Protein AF-A0A969T4H7-F1 (afdb_monomer_lite)

Radius of gyration: 12.37 Å; chains: 1; bounding box: 24×25×39 Å

pLDDT: mean 96.92, std 2.27, range [84.56, 98.69]

Sequence (71 aa):
MYFISDMPGGVGGTDLYVSNYENGTWVKPENLRSLNSEGNEMFPFVAADNRLYFASDGLPGLGGLDVFETE

Structure (mmCIF, N/CA/C/O backbone):
data_AF-A0A969T4H7-F1
#
_entry.id   AF-A0A969T4H7-F1
#
loop_
_atom_site.group_PDB
_atom_site.id
_atom_site.type_symbol
_atom_site.label_atom_id
_atom_site.label_alt_id
_atom_site.label_comp_id
_atom_site.label_asym_id
_atom_site.label_entity_id
_atom_site.label_seq_id
_atom_site.pdbx_PDB_ins_code
_atom_site.Cartn_x
_atom_site.Cartn_y
_atom_site.Cartn_z
_atom_site.occupancy
_atom_site.B_iso_or_equiv
_atom_site.auth_seq_id
_atom_site.auth_comp_id
_atom_site.auth_asym_id
_atom_site.auth_atom_id
_atom_site.pdbx_PDB_model_num
ATOM 1 N N . MET A 1 1 ? -8.102 -1.356 8.041 1.00 95.25 1 MET A N 1
ATOM 2 C CA . MET A 1 1 ? -8.242 -0.446 6.889 1.00 95.25 1 MET A CA 1
ATOM 3 C C . MET A 1 1 ? -6.914 -0.395 6.177 1.00 95.25 1 MET A C 1
ATOM 5 O O . MET A 1 1 ? -5.914 -0.128 6.832 1.00 95.25 1 MET A O 1
ATOM 9 N N . TYR A 1 2 ? -6.931 -0.659 4.876 1.00 97.38 2 TYR A N 1
ATOM 10 C CA . TYR A 1 2 ? -5.792 -0.455 3.988 1.00 97.38 2 TYR A CA 1
ATOM 11 C C . TYR A 1 2 ? -5.977 0.882 3.283 1.00 97.38 2 TYR A C 1
ATOM 13 O O . TYR A 1 2 ? -7.094 1.215 2.884 1.00 97.38 2 TYR A O 1
ATOM 21 N N . PHE A 1 3 ? -4.915 1.667 3.195 1.00 98.19 3 PHE A N 1
ATOM 22 C CA . PHE A 1 3 ? -4.938 2.994 2.589 1.00 98.19 3 PHE A CA 1
ATOM 23 C C . PHE A 1 3 ? -3.531 3.379 2.131 1.00 98.19 3 PHE A C 1
ATOM 25 O O . PHE A 1 3 ? -2.568 2.688 2.456 1.00 98.19 3 PHE A O 1
ATOM 32 N N . ILE A 1 4 ? -3.428 4.478 1.385 1.00 98.56 4 ILE A N 1
ATOM 33 C CA . ILE A 1 4 ? -2.145 5.042 0.957 1.00 98.56 4 ILE A CA 1
ATOM 34 C C . ILE A 1 4 ? -1.868 6.372 1.646 1.00 98.56 4 ILE A C 1
ATOM 36 O O . ILE A 1 4 ? -2.805 7.090 2.009 1.00 98.56 4 ILE A O 1
ATOM 40 N N . SER A 1 5 ? -0.595 6.713 1.819 1.00 98.25 5 SER A N 1
ATOM 41 C CA . SER A 1 5 ? -0.190 8.016 2.345 1.00 98.25 5 SER A CA 1
ATOM 42 C C . SER A 1 5 ? 1.249 8.363 1.967 1.00 98.25 5 SER A C 1
ATOM 44 O O . SER A 1 5 ? 2.085 7.481 1.814 1.00 98.25 5 SER A O 1
ATOM 46 N N . ASP A 1 6 ? 1.534 9.658 1.889 1.00 98.06 6 ASP A N 1
ATOM 47 C CA . ASP A 1 6 ? 2.851 10.290 1.751 1.00 98.06 6 ASP A CA 1
ATOM 48 C C . ASP A 1 6 ? 3.449 10.706 3.117 1.00 98.06 6 ASP A C 1
ATOM 50 O O . ASP A 1 6 ? 4.212 11.670 3.227 1.00 98.06 6 ASP A O 1
ATOM 54 N N . MET A 1 7 ? 3.073 10.014 4.202 1.00 96.50 7 MET A N 1
ATOM 55 C CA . MET A 1 7 ? 3.568 10.305 5.553 1.00 96.50 7 MET A CA 1
ATOM 56 C C . MET A 1 7 ? 5.111 10.303 5.609 1.00 96.50 7 MET A C 1
ATOM 58 O O . MET A 1 7 ? 5.750 9.421 5.030 1.00 96.50 7 MET A O 1
ATOM 62 N N . PRO A 1 8 ? 5.742 11.220 6.375 1.00 96.62 8 PRO A N 1
ATOM 63 C CA . PRO A 1 8 ? 7.196 11.277 6.483 1.00 96.62 8 PRO A CA 1
ATOM 64 C C . PRO A 1 8 ? 7.827 9.942 6.896 1.00 96.62 8 PRO A C 1
ATOM 66 O O . PRO A 1 8 ? 7.385 9.296 7.849 1.00 96.62 8 PRO A O 1
ATOM 69 N N . GLY A 1 9 ? 8.917 9.572 6.219 1.00 94.50 9 GLY A N 1
ATOM 70 C CA . GLY A 1 9 ? 9.653 8.334 6.482 1.00 94.50 9 GLY A CA 1
ATOM 71 C C . GLY A 1 9 ? 9.120 7.105 5.742 1.00 94.50 9 GLY A C 1
ATOM 72 O O . GLY A 1 9 ? 9.488 5.992 6.126 1.00 94.50 9 GLY A O 1
ATOM 73 N N . GLY A 1 10 ? 8.277 7.294 4.724 1.00 96.25 10 GLY A N 1
ATOM 74 C CA . GLY A 1 10 ? 7.883 6.259 3.769 1.00 96.25 10 GLY A CA 1
ATOM 75 C C . GLY A 1 10 ? 9.033 5.691 2.921 1.00 96.25 10 GLY A C 1
ATOM 76 O O . GLY A 1 10 ? 10.203 6.014 3.145 1.00 96.25 10 GLY A O 1
ATOM 77 N N . VAL A 1 11 ? 8.705 4.786 2.002 1.00 97.69 11 VAL A N 1
ATOM 78 C CA . VAL A 1 11 ? 9.614 4.131 1.056 1.00 97.69 11 VAL A CA 1
ATOM 79 C C . VAL A 1 11 ? 9.686 4.934 -0.241 1.00 97.69 11 VAL A C 1
ATOM 81 O O . VAL A 1 11 ? 10.792 5.277 -0.659 1.00 97.69 11 VAL A O 1
ATOM 84 N N . GLY A 1 12 ? 8.534 5.267 -0.825 1.00 96.31 12 GLY A N 1
ATOM 85 C CA . GLY A 1 12 ? 8.425 5.995 -2.087 1.00 96.31 12 GLY A CA 1
ATOM 86 C C . GLY A 1 12 ? 7.680 7.325 -1.963 1.00 96.31 12 GLY A C 1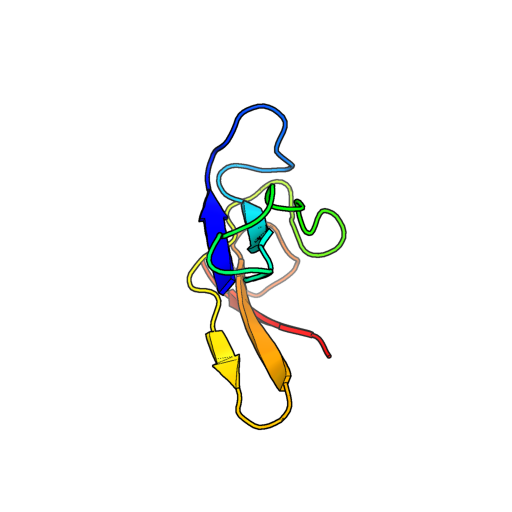
ATOM 87 O O . GLY A 1 12 ? 7.809 8.048 -0.970 1.00 96.31 12 GLY A O 1
ATOM 88 N N . GLY A 1 13 ? 6.916 7.670 -3.002 1.00 97.69 13 GLY A N 1
ATOM 89 C CA . GLY A 1 13 ? 6.058 8.856 -3.045 1.00 97.69 13 GLY A CA 1
ATOM 90 C C . GLY A 1 13 ? 4.786 8.685 -2.212 1.00 97.69 13 GLY A C 1
ATOM 91 O O . GLY A 1 13 ? 4.528 9.473 -1.302 1.00 97.69 13 GLY A O 1
ATOM 92 N N . THR A 1 14 ? 4.020 7.628 -2.484 1.00 98.44 14 THR A N 1
ATOM 93 C CA . THR A 1 14 ? 2.915 7.169 -1.633 1.00 98.44 14 THR A CA 1
ATOM 94 C C . THR A 1 14 ? 3.087 5.699 -1.320 1.00 98.44 14 THR A C 1
ATOM 96 O O . THR A 1 14 ? 3.348 4.900 -2.210 1.00 98.44 14 THR A O 1
ATOM 99 N N . ASP A 1 15 ? 2.863 5.343 -0.064 1.00 98.69 15 ASP A N 1
ATOM 100 C CA . ASP A 1 15 ? 3.051 3.987 0.435 1.00 98.69 15 ASP A CA 1
ATOM 101 C C . ASP A 1 15 ? 1.726 3.379 0.887 1.00 98.69 15 ASP A C 1
ATOM 103 O O . ASP A 1 15 ? 0.848 4.083 1.390 1.00 98.69 15 ASP A O 1
ATOM 107 N N . LEU A 1 16 ? 1.623 2.054 0.827 1.00 98.62 16 LEU A N 1
ATOM 108 C CA . LEU A 1 16 ? 0.581 1.270 1.477 1.00 98.62 16 LEU A CA 1
ATOM 109 C C . LEU A 1 16 ? 0.780 1.231 2.994 1.00 98.62 16 LEU A C 1
ATOM 111 O O . LEU A 1 16 ? 1.853 0.900 3.513 1.00 98.62 16 LEU A O 1
ATOM 115 N N . TYR A 1 17 ? -0.312 1.484 3.706 1.00 98.31 17 TYR A N 1
ATOM 116 C CA . TYR A 1 17 ? -0.423 1.355 5.150 1.00 98.31 17 TYR A CA 1
ATOM 117 C C . TYR A 1 17 ? -1.624 0.496 5.532 1.00 98.31 17 TYR A C 1
ATOM 119 O O . TYR A 1 17 ? -2.645 0.463 4.838 1.00 98.31 17 TYR A O 1
ATOM 127 N N . VAL A 1 18 ? -1.532 -0.130 6.704 1.00 97.62 18 VAL A N 1
ATOM 128 C CA . VAL A 1 18 ? -2.653 -0.807 7.356 1.00 97.62 18 VAL A CA 1
ATOM 129 C C . VAL A 1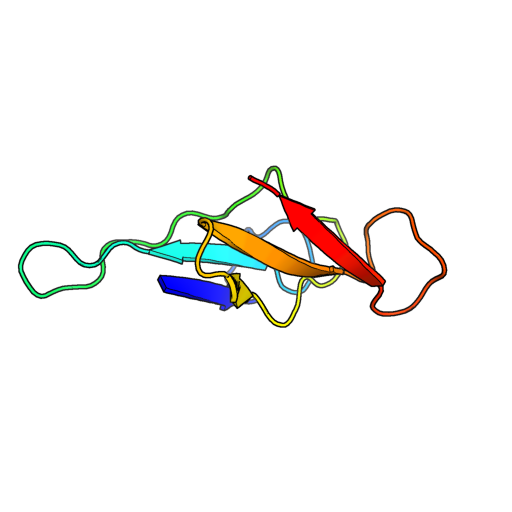 18 ? -2.855 -0.263 8.766 1.00 97.62 18 VAL A C 1
ATOM 131 O O . VAL A 1 18 ? -1.906 -0.004 9.496 1.00 97.62 18 VAL A O 1
ATOM 134 N N . SER A 1 19 ? -4.108 -0.075 9.167 1.00 97.88 19 SER A N 1
ATOM 135 C CA . SER A 1 19 ? -4.481 0.194 10.560 1.00 97.88 19 SER A CA 1
ATOM 136 C C . SER A 1 19 ? -5.623 -0.723 10.973 1.00 97.88 19 SER A C 1
ATOM 138 O O . SER A 1 19 ? -6.583 -0.897 10.217 1.00 97.88 19 SER A O 1
ATOM 140 N N . ASN A 1 20 ? -5.535 -1.301 12.169 1.00 97.50 20 ASN A N 1
ATOM 141 C CA . ASN A 1 20 ? -6.597 -2.117 12.748 1.00 97.50 20 ASN A CA 1
ATOM 142 C C . ASN A 1 20 ? -7.582 -1.258 13.542 1.00 97.50 20 ASN A C 1
ATOM 144 O O . ASN A 1 20 ? -7.217 -0.238 14.128 1.00 97.50 20 ASN A O 1
ATOM 148 N N . TYR A 1 21 ? -8.847 -1.677 13.544 1.00 97.50 21 TYR A N 1
ATOM 149 C CA . TYR A 1 21 ? -9.869 -1.066 14.382 1.00 97.50 21 TYR A CA 1
ATOM 150 C C . TYR A 1 21 ? -10.021 -1.898 15.649 1.00 97.50 21 TYR A C 1
ATOM 152 O O . TYR A 1 21 ? -10.533 -3.015 15.612 1.00 97.50 21 TYR A O 1
ATOM 160 N N . GLU A 1 22 ? -9.558 -1.354 16.766 1.00 97.75 22 GLU A N 1
ATOM 161 C CA . GLU A 1 22 ? -9.497 -2.041 18.049 1.00 97.75 22 GLU A CA 1
ATOM 162 C C . GLU A 1 22 ? -10.154 -1.164 19.111 1.00 97.75 22 GLU A C 1
ATOM 164 O O . GLU A 1 22 ? -9.900 0.037 19.192 1.00 97.75 22 GLU A O 1
ATOM 169 N N . ASN A 1 23 ? -11.021 -1.750 19.941 1.00 96.94 23 ASN A N 1
ATOM 170 C CA . ASN A 1 23 ? -11.655 -1.059 21.072 1.00 96.94 23 ASN A CA 1
ATOM 171 C C . ASN A 1 23 ? -12.329 0.282 20.709 1.00 96.94 23 ASN A C 1
ATOM 173 O O . ASN A 1 23 ? -12.312 1.228 21.493 1.00 96.94 23 ASN A O 1
ATOM 177 N N . GLY A 1 24 ? -12.922 0.378 19.515 1.00 97.56 24 GLY A N 1
ATOM 178 C CA . GLY A 1 24 ? -13.621 1.584 19.067 1.00 97.56 24 GLY A CA 1
ATOM 179 C C . GLY A 1 24 ? -12.725 2.671 18.456 1.00 97.56 24 GLY A C 1
ATOM 180 O O . GLY A 1 24 ? -13.231 3.743 18.123 1.00 97.56 24 GLY A O 1
ATOM 181 N N . THR A 1 25 ? -11.427 2.418 18.263 1.00 97.94 25 THR A N 1
ATOM 182 C CA . THR A 1 25 ? -10.501 3.355 17.609 1.00 97.94 25 THR A CA 1
ATOM 183 C C . THR A 1 25 ? -9.635 2.674 16.555 1.00 97.94 25 THR A C 1
ATOM 185 O O . THR A 1 25 ? -9.313 1.493 16.651 1.00 97.94 25 THR A O 1
ATOM 188 N N . TRP A 1 26 ? -9.211 3.441 15.551 1.00 97.88 26 TRP A N 1
ATOM 189 C CA . TRP A 1 26 ? -8.101 3.040 14.691 1.00 97.88 26 TRP A CA 1
ATOM 190 C C . TRP A 1 26 ? -6.795 3.148 15.474 1.00 97.88 26 TRP A C 1
ATOM 192 O O . TRP A 1 26 ? -6.556 4.156 16.148 1.00 97.88 26 TRP A O 1
ATOM 202 N N . VAL A 1 27 ? -5.965 2.112 15.407 1.00 98.06 27 VAL A N 1
ATOM 203 C CA . VAL A 1 27 ? -4.631 2.121 16.018 1.00 98.06 27 VAL A CA 1
ATOM 204 C C . VAL A 1 27 ? -3.611 2.772 15.086 1.00 98.06 27 VAL A C 1
ATOM 206 O O . VAL A 1 27 ? -3.897 3.055 13.918 1.00 98.06 27 VAL A O 1
ATOM 209 N N . LYS A 1 28 ? -2.402 3.030 15.598 1.00 97.31 28 LYS A N 1
ATOM 210 C CA . LYS A 1 28 ? -1.309 3.593 14.798 1.00 97.31 28 LYS A CA 1
ATOM 211 C C . LYS A 1 28 ? -1.100 2.744 13.531 1.00 97.31 28 LYS A C 1
ATOM 213 O O . LYS A 1 28 ? -0.935 1.534 13.668 1.00 97.31 28 LYS A O 1
ATOM 218 N N . PRO A 1 29 ? -1.093 3.349 12.330 1.00 97.75 29 PRO A N 1
ATOM 219 C CA . PRO A 1 29 ? -0.903 2.597 11.103 1.00 97.75 29 PRO A CA 1
ATOM 220 C C . PRO A 1 29 ? 0.521 2.050 10.992 1.00 97.75 29 PRO A C 1
ATOM 222 O O . PRO A 1 29 ? 1.493 2.700 11.390 1.00 97.75 29 PRO A O 1
ATOM 225 N N . GLU A 1 30 ? 0.624 0.867 10.408 1.00 97.75 30 GLU A N 1
ATOM 226 C CA . GLU A 1 30 ? 1.869 0.219 10.027 1.00 97.75 30 GLU A CA 1
ATOM 227 C C . GLU A 1 30 ? 2.116 0.433 8.531 1.00 97.75 30 GLU A C 1
ATOM 229 O O . GLU A 1 30 ? 1.205 0.276 7.719 1.00 97.75 30 GLU A O 1
ATOM 234 N N . ASN A 1 31 ? 3.341 0.826 8.174 1.00 97.94 31 ASN A N 1
ATOM 235 C CA . ASN A 1 31 ? 3.774 0.929 6.781 1.00 97.94 31 ASN A CA 1
ATOM 236 C C . ASN A 1 31 ? 4.102 -0.475 6.263 1.00 97.94 31 ASN A C 1
ATOM 238 O O . ASN A 1 31 ? 4.962 -1.147 6.838 1.00 97.94 31 ASN A O 1
ATOM 242 N N . LEU A 1 32 ? 3.464 -0.895 5.172 1.00 97.56 32 LEU A N 1
ATOM 243 C CA . LEU A 1 32 ? 3.678 -2.201 4.547 1.00 97.56 32 LEU A CA 1
ATOM 244 C C . LEU A 1 32 ? 4.946 -2.194 3.680 1.00 97.56 32 LEU A C 1
ATOM 246 O O . LEU A 1 32 ? 4.904 -2.473 2.486 1.00 97.56 32 LEU A O 1
ATOM 250 N N . ARG A 1 33 ? 6.092 -1.873 4.292 1.00 97.25 33 ARG A N 1
ATOM 251 C CA . ARG A 1 33 ? 7.374 -1.608 3.611 1.00 97.25 33 ARG A CA 1
ATOM 252 C C . ARG A 1 33 ? 7.794 -2.676 2.606 1.00 97.25 33 ARG A C 1
ATOM 254 O O . ARG A 1 33 ? 8.473 -2.349 1.647 1.00 97.25 33 ARG A O 1
ATOM 261 N N . SER A 1 34 ? 7.444 -3.938 2.8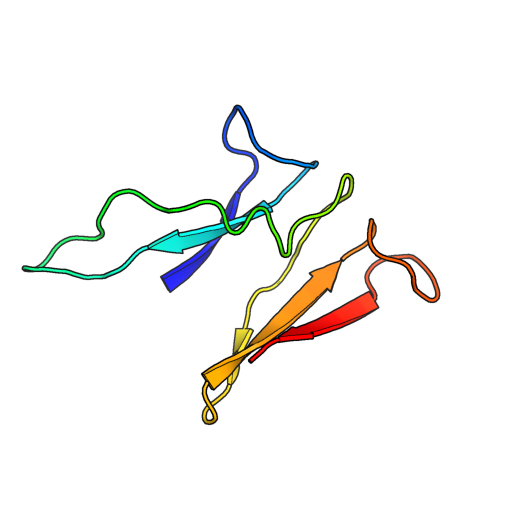45 1.00 97.00 34 SER A N 1
ATOM 262 C CA . SER A 1 34 ? 7.786 -5.057 1.961 1.00 97.00 34 SER A CA 1
ATOM 263 C C . SER A 1 34 ? 7.001 -5.078 0.648 1.00 97.00 34 SER A C 1
ATOM 265 O O . SER A 1 34 ? 7.404 -5.790 -0.265 1.00 97.00 34 SER A O 1
ATOM 267 N N . LEU A 1 35 ? 5.877 -4.361 0.575 1.00 97.31 35 LEU A N 1
ATOM 268 C CA . LEU A 1 35 ? 5.045 -4.223 -0.624 1.00 97.31 35 LEU A CA 1
ATOM 269 C C . LEU A 1 35 ? 5.311 -2.908 -1.366 1.00 97.31 35 LEU A C 1
ATOM 271 O O . LEU A 1 35 ? 5.039 -2.825 -2.559 1.00 97.31 35 LEU A O 1
ATOM 275 N N . ASN A 1 36 ? 5.819 -1.900 -0.653 1.00 98.12 36 ASN A N 1
ATOM 276 C CA . ASN A 1 36 ? 6.070 -0.574 -1.206 1.00 98.12 36 ASN A CA 1
ATOM 277 C C . ASN A 1 36 ? 7.352 -0.538 -2.041 1.00 98.12 36 ASN A C 1
ATOM 279 O O . ASN A 1 36 ? 8.297 -1.298 -1.804 1.00 98.12 36 ASN A O 1
ATOM 283 N N . SER A 1 37 ? 7.387 0.381 -2.998 1.00 97.88 37 SER A N 1
ATOM 284 C CA . SER A 1 37 ? 8.522 0.613 -3.888 1.00 97.88 37 SER A CA 1
ATOM 285 C C . SER A 1 37 ? 9.071 2.033 -3.722 1.00 97.88 37 SER A C 1
ATOM 287 O O . SER A 1 37 ? 8.595 2.809 -2.900 1.00 97.88 37 SER A O 1
ATOM 289 N N . GLU A 1 38 ? 10.097 2.397 -4.496 1.00 97.12 38 GLU A N 1
ATOM 290 C CA . GLU A 1 38 ? 10.558 3.795 -4.564 1.00 97.12 38 GLU A CA 1
ATOM 291 C C . GLU A 1 38 ? 9.572 4.706 -5.336 1.00 97.12 38 GLU A C 1
ATOM 293 O O . GLU A 1 38 ? 9.767 5.921 -5.379 1.00 97.12 38 GLU A O 1
ATOM 298 N N . GLY A 1 39 ? 8.531 4.129 -5.956 1.00 97.38 39 GLY A N 1
ATOM 299 C CA . GLY A 1 39 ? 7.485 4.826 -6.707 1.00 97.38 39 GLY A CA 1
ATOM 300 C C . GLY A 1 39 ? 6.249 5.172 -5.869 1.00 97.38 39 GLY A C 1
ATOM 301 O O . GLY A 1 39 ? 6.344 5.488 -4.686 1.00 97.38 39 GLY A O 1
ATOM 302 N N . ASN A 1 40 ? 5.081 5.167 -6.504 1.00 98.38 40 ASN A N 1
ATOM 303 C CA . ASN A 1 40 ? 3.779 5.431 -5.905 1.00 98.38 40 ASN A CA 1
ATOM 304 C C . ASN A 1 40 ? 2.937 4.157 -5.893 1.00 98.38 40 ASN A C 1
ATOM 306 O O . ASN A 1 40 ? 2.536 3.657 -6.948 1.00 98.38 40 ASN A O 1
ATOM 310 N N . GLU A 1 41 ? 2.574 3.691 -4.703 1.00 98.44 41 GLU A N 1
ATOM 311 C CA . GLU A 1 41 ? 1.518 2.705 -4.534 1.00 98.44 41 GLU A CA 1
ATOM 312 C C . GLU A 1 41 ? 0.155 3.391 -4.402 1.00 98.44 41 GLU A C 1
ATOM 314 O O . GLU A 1 41 ? -0.019 4.355 -3.649 1.00 98.44 41 GLU A O 1
ATOM 319 N N . MET A 1 42 ? -0.830 2.882 -5.144 1.00 98.19 42 MET A N 1
ATOM 320 C CA . MET A 1 42 ? -2.133 3.507 -5.345 1.00 98.19 42 MET A CA 1
ATOM 321 C C . MET A 1 42 ? -3.281 2.493 -5.256 1.00 98.19 42 MET A C 1
ATOM 323 O O . MET A 1 42 ? -3.131 1.312 -5.555 1.00 98.19 42 MET A O 1
ATOM 327 N N . PHE A 1 43 ? -4.468 2.986 -4.893 1.00 97.94 43 PHE A N 1
ATOM 328 C CA . PHE A 1 43 ? -5.749 2.263 -4.978 1.00 97.94 43 PHE A CA 1
ATOM 329 C C . PHE A 1 43 ? -5.797 0.877 -4.293 1.00 97.94 43 PHE A C 1
ATOM 331 O O . PHE A 1 43 ? -6.199 -0.097 -4.933 1.00 97.94 43 PHE A O 1
ATOM 338 N N . PRO A 1 44 ? -5.442 0.759 -2.997 1.00 98.12 44 PRO A N 1
ATOM 339 C CA . PRO A 1 44 ? -5.544 -0.511 -2.290 1.00 98.12 44 PRO A CA 1
ATOM 340 C C . PRO A 1 44 ? -6.993 -1.000 -2.230 1.00 98.12 44 PRO A C 1
ATOM 342 O O . PRO A 1 44 ? -7.901 -0.263 -1.837 1.00 98.12 44 PRO A O 1
ATOM 345 N N . PHE A 1 45 ? -7.194 -2.268 -2.565 1.00 98.00 45 PHE A N 1
ATOM 346 C CA . PHE A 1 45 ? -8.480 -2.944 -2.522 1.00 98.00 45 PHE A CA 1
ATOM 347 C C . PHE A 1 45 ? -8.312 -4.346 -1.939 1.00 98.00 45 PHE A C 1
ATOM 349 O O . PHE A 1 45 ? -7.534 -5.145 -2.446 1.00 98.00 45 PHE A O 1
ATOM 356 N N . VAL A 1 46 ? -9.063 -4.653 -0.883 1.00 97.06 46 VAL A N 1
ATOM 357 C CA . VAL A 1 46 ? -9.077 -5.994 -0.285 1.00 97.06 46 VAL A CA 1
ATOM 358 C C . VAL A 1 46 ? -10.268 -6.764 -0.836 1.00 97.06 46 VAL A C 1
ATOM 360 O O . VAL A 1 46 ? -11.416 -6.354 -0.647 1.00 97.06 46 VAL A O 1
ATOM 363 N N . ALA A 1 47 ? -9.993 -7.870 -1.518 1.00 96.50 47 ALA A N 1
ATOM 364 C CA . ALA A 1 47 ? -11.003 -8.767 -2.053 1.00 96.50 47 ALA A CA 1
ATOM 365 C C . ALA A 1 47 ? -11.598 -9.683 -0.969 1.00 96.50 47 ALA A C 1
ATOM 367 O O . ALA A 1 47 ? -11.102 -9.789 0.152 1.00 96.50 47 ALA A O 1
ATOM 368 N N . ALA A 1 48 ? -12.698 -10.361 -1.308 1.00 96.62 48 ALA A N 1
ATOM 369 C CA . ALA A 1 48 ? -13.430 -11.221 -0.375 1.00 96.62 48 ALA A CA 1
ATOM 370 C C . ALA A 1 48 ? -12.638 -12.462 0.084 1.00 96.62 48 ALA A C 1
ATOM 372 O O . ALA A 1 48 ? -12.974 -13.057 1.105 1.00 96.62 48 ALA A O 1
ATOM 373 N N . ASP A 1 49 ? -11.606 -12.853 -0.662 1.00 95.94 49 ASP A N 1
ATOM 374 C CA . ASP A 1 49 ? -10.672 -13.934 -0.339 1.00 95.94 49 ASP A CA 1
ATOM 375 C C . ASP A 1 49 ? -9.434 -13.447 0.438 1.00 95.94 49 ASP A C 1
ATOM 377 O O . ASP A 1 49 ? -8.480 -14.202 0.600 1.00 95.94 49 ASP A O 1
ATOM 381 N N . ASN A 1 50 ? -9.473 -12.209 0.947 1.00 93.62 50 ASN A N 1
ATOM 382 C CA . ASN A 1 50 ? -8.400 -11.503 1.651 1.00 93.62 50 ASN A CA 1
ATOM 383 C C . ASN A 1 50 ? -7.182 -11.123 0.801 1.00 93.62 50 ASN A C 1
ATOM 385 O O . ASN A 1 50 ? -6.217 -10.606 1.361 1.00 93.62 50 ASN A O 1
ATOM 389 N N . ARG A 1 51 ? -7.228 -11.275 -0.527 1.00 97.44 51 ARG A N 1
ATOM 390 C CA . ARG A 1 51 ? -6.164 -10.747 -1.387 1.00 97.44 51 ARG A CA 1
ATOM 391 C C . ARG A 1 51 ? -6.177 -9.225 -1.401 1.00 97.44 51 ARG A C 1
ATOM 393 O O . ARG A 1 51 ? -7.232 -8.606 -1.572 1.00 97.44 51 ARG A O 1
ATOM 400 N N . LEU A 1 52 ? -5.002 -8.622 -1.247 1.00 98.00 52 LEU A N 1
ATOM 401 C CA . LEU A 1 52 ? -4.807 -7.185 -1.406 1.00 98.00 52 LEU A CA 1
ATOM 402 C C . LEU A 1 52 ? -4.351 -6.894 -2.833 1.00 98.00 52 LEU A C 1
ATOM 404 O O . LEU A 1 52 ? -3.255 -7.285 -3.222 1.00 98.00 52 LEU A O 1
ATOM 408 N N . TYR A 1 53 ? -5.171 -6.153 -3.568 1.00 98.25 53 TYR A N 1
ATOM 409 C CA . TYR A 1 53 ? -4.841 -5.567 -4.860 1.00 98.25 53 TYR A CA 1
ATOM 410 C C . TYR A 1 53 ? -4.390 -4.123 -4.679 1.00 98.25 53 TYR A C 1
ATOM 412 O O . TYR A 1 53 ? -4.960 -3.389 -3.870 1.00 98.25 53 TYR A O 1
ATOM 420 N N . PHE A 1 54 ? -3.404 -3.695 -5.455 1.00 98.50 54 PHE A N 1
ATOM 421 C CA . PHE A 1 54 ? -2.954 -2.305 -5.515 1.00 98.50 54 PHE A CA 1
ATOM 422 C C . PHE A 1 54 ? -2.297 -2.032 -6.867 1.00 98.50 54 PHE A C 1
ATOM 424 O O . PHE A 1 54 ? -1.952 -2.964 -7.590 1.00 98.50 54 PHE A O 1
ATOM 431 N N . ALA A 1 55 ? -2.136 -0.761 -7.220 1.00 98.50 55 ALA A N 1
ATOM 432 C CA . ALA A 1 55 ? -1.362 -0.357 -8.384 1.00 98.50 55 ALA A CA 1
ATOM 433 C C . ALA A 1 55 ? -0.015 0.243 -7.965 1.00 98.50 55 ALA A C 1
ATOM 435 O O . ALA A 1 55 ? 0.043 0.909 -6.934 1.00 98.50 55 ALA A O 1
ATOM 436 N N . SER A 1 56 ? 1.041 0.033 -8.750 1.00 98.31 56 SER A N 1
ATOM 437 C CA . SER A 1 56 ? 2.370 0.613 -8.507 1.00 98.31 56 SER A CA 1
ATOM 438 C C . SER A 1 56 ? 3.015 1.092 -9.806 1.00 98.31 56 SER A C 1
ATOM 440 O O . SER A 1 56 ? 2.839 0.458 -10.848 1.00 98.31 56 SER A O 1
ATOM 442 N N . ASP A 1 57 ? 3.762 2.198 -9.727 1.00 98.00 57 ASP A N 1
ATOM 443 C CA . ASP A 1 57 ? 4.641 2.696 -10.798 1.00 98.00 57 ASP A CA 1
ATOM 444 C C . ASP A 1 57 ? 6.146 2.529 -10.514 1.00 98.00 57 ASP A C 1
ATOM 446 O O . ASP A 1 57 ? 6.975 2.905 -11.346 1.00 98.00 57 ASP A O 1
ATOM 450 N N . GLY A 1 58 ? 6.506 1.935 -9.369 1.00 97.00 58 GLY A N 1
ATOM 451 C CA . GLY A 1 58 ? 7.896 1.673 -8.984 1.00 97.00 58 GLY A CA 1
ATOM 452 C C . GLY A 1 58 ? 8.284 0.192 -8.957 1.00 97.00 58 GLY A C 1
ATOM 453 O O . GLY A 1 58 ? 9.471 -0.127 -8.862 1.00 97.00 58 GLY A O 1
ATOM 454 N N . LEU A 1 59 ? 7.321 -0.727 -9.066 1.00 96.25 59 LEU A N 1
ATOM 455 C CA . LEU A 1 59 ? 7.581 -2.163 -9.204 1.00 96.25 59 LEU A CA 1
ATOM 456 C C . LEU A 1 59 ? 7.856 -2.561 -10.670 1.00 96.25 59 LEU A C 1
ATOM 458 O O . LEU A 1 59 ? 7.363 -1.911 -11.593 1.00 96.25 59 LEU A O 1
ATOM 462 N N . PRO A 1 60 ? 8.619 -3.646 -10.927 1.00 96.00 60 PRO A N 1
ATOM 463 C CA . PRO A 1 60 ? 8.846 -4.133 -12.286 1.00 96.00 60 PRO A CA 1
ATOM 464 C C . PRO A 1 60 ? 7.533 -4.491 -12.998 1.00 96.00 60 PRO A C 1
ATOM 466 O O . PRO A 1 60 ? 6.808 -5.383 -12.558 1.00 96.00 60 PRO A O 1
ATOM 469 N N . GLY A 1 61 ? 7.266 -3.831 -14.125 1.00 93.94 61 GLY A N 1
ATOM 470 C CA . GLY A 1 61 ? 6.016 -3.968 -14.870 1.00 93.94 61 GLY A CA 1
ATOM 471 C C . GLY A 1 61 ? 6.116 -3.487 -16.320 1.00 93.94 61 GLY A C 1
ATOM 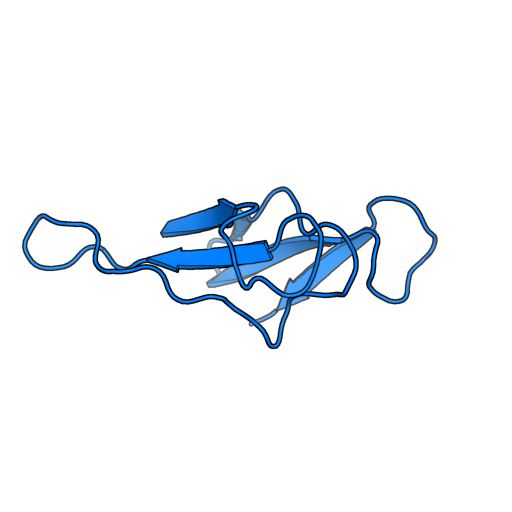472 O O . GLY A 1 61 ? 7.208 -3.358 -16.879 1.00 93.94 61 GLY A O 1
ATOM 473 N N . LEU A 1 62 ? 4.964 -3.260 -16.948 1.00 92.12 62 LEU A N 1
ATOM 474 C CA . LEU A 1 62 ? 4.841 -2.742 -18.313 1.00 92.12 62 LEU A CA 1
ATOM 475 C C . LEU A 1 62 ? 4.885 -1.202 -18.360 1.00 92.12 62 LEU A C 1
ATO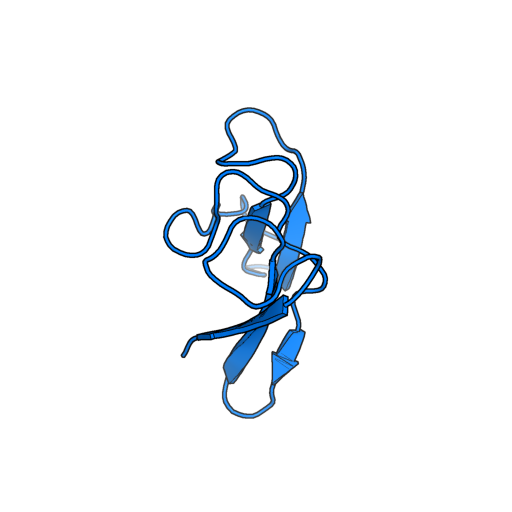M 477 O O . LEU A 1 62 ? 5.087 -0.638 -19.438 1.00 92.12 62 LEU A O 1
ATOM 481 N N . GLY A 1 63 ? 4.771 -0.542 -17.203 1.00 87.19 63 GLY A N 1
ATOM 482 C CA . GLY A 1 63 ? 4.986 0.889 -17.003 1.00 87.19 63 GLY A CA 1
ATOM 483 C C . GLY A 1 63 ? 3.712 1.662 -16.658 1.00 87.19 63 GLY A C 1
ATOM 484 O O . GLY A 1 63 ? 2.596 1.238 -16.945 1.00 87.19 63 GLY A O 1
ATOM 485 N N . GLY A 1 64 ? 3.880 2.853 -16.075 1.00 94.69 64 GLY A N 1
ATOM 486 C CA . GLY A 1 64 ? 2.758 3.593 -15.494 1.00 94.69 64 GLY A CA 1
ATOM 487 C C . GLY A 1 64 ? 2.276 2.897 -14.224 1.00 94.69 64 GLY A C 1
ATOM 488 O O . GLY A 1 64 ? 3.102 2.440 -13.455 1.00 94.69 64 GLY A O 1
ATOM 48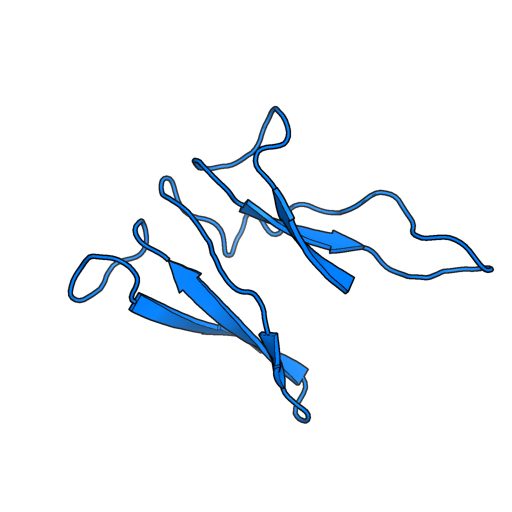9 N N . LEU A 1 65 ? 0.963 2.814 -14.011 1.00 96.44 65 LEU A N 1
ATOM 490 C CA . LEU A 1 65 ? 0.379 2.111 -12.866 1.00 96.44 65 LEU A CA 1
ATOM 491 C C . LEU A 1 65 ? -0.050 0.696 -13.274 1.00 96.44 65 LEU A C 1
ATOM 493 O O . LEU A 1 65 ? -1.137 0.515 -13.829 1.00 96.44 65 LEU A O 1
ATOM 497 N N . ASP A 1 66 ? 0.790 -0.291 -12.972 1.00 98.00 66 ASP A N 1
ATOM 498 C CA . ASP A 1 66 ? 0.474 -1.713 -13.132 1.00 98.00 66 ASP A CA 1
ATOM 499 C C . ASP A 1 66 ? -0.199 -2.265 -11.867 1.00 98.00 66 ASP A C 1
ATOM 501 O O . ASP A 1 66 ? 0.060 -1.780 -10.769 1.00 98.00 66 ASP A O 1
ATOM 505 N N . VAL A 1 67 ? -1.067 -3.276 -12.006 1.00 97.50 67 VAL A N 1
ATOM 506 C CA . VAL A 1 67 ? -1.800 -3.890 -10.880 1.00 97.50 67 VAL A CA 1
ATOM 507 C C . VAL A 1 67 ? -1.049 -5.107 -10.340 1.00 97.50 67 VAL A C 1
ATOM 509 O O . VAL A 1 67 ? -0.694 -6.009 -11.098 1.00 97.50 67 VAL A O 1
ATOM 512 N N . PHE A 1 68 ? -0.887 -5.155 -9.021 1.00 97.50 68 PHE A N 1
ATOM 513 C CA . PHE A 1 68 ? -0.235 -6.221 -8.263 1.00 97.50 68 PHE A CA 1
ATOM 514 C C . PHE A 1 68 ? -1.195 -6.800 -7.216 1.00 97.50 68 PHE A C 1
ATOM 516 O O . PHE A 1 68 ? -2.157 -6.142 -6.811 1.00 97.50 68 PHE A O 1
ATOM 523 N N . GLU A 1 69 ? -0.923 -8.028 -6.770 1.00 96.75 69 GLU A N 1
ATOM 524 C CA . GLU A 1 69 ? -1.654 -8.683 -5.681 1.00 96.75 69 GLU A CA 1
ATOM 525 C C . GLU A 1 69 ? -0.710 -9.351 -4.668 1.00 96.75 69 GLU A C 1
ATOM 527 O O . GLU A 1 69 ? 0.397 -9.764 -5.017 1.00 96.75 69 GLU A O 1
ATOM 532 N N . THR A 1 70 ? -1.162 -9.479 -3.419 1.00 95.12 70 THR A N 1
ATOM 533 C CA . THR A 1 70 ? -0.543 -10.319 -2.378 1.00 95.12 70 THR A CA 1
ATOM 534 C C . THR A 1 70 ? -1.612 -11.031 -1.549 1.00 95.12 70 THR A C 1
ATOM 536 O O . THR A 1 70 ? -2.736 -10.533 -1.419 1.00 95.12 70 THR A O 1
ATOM 539 N N . GLU A 1 71 ? -1.243 -12.186 -0.990 1.00 84.56 71 GLU A N 1
ATOM 540 C CA . GLU A 1 71 ? -2.001 -12.917 0.042 1.00 84.56 71 GLU A CA 1
ATOM 541 C C . GLU A 1 71 ? -1.651 -12.438 1.458 1.00 84.56 71 GLU A C 1
ATOM 543 O O . GLU A 1 71 ? -0.523 -11.915 1.642 1.00 84.56 71 GLU A O 1
#

Foldseek 3Di:
DWDWDCPPPAAARIFIWDWDCDPNDTDDIDTPNVPDFNWHKADWDQDPVRKTKIWTQGDDDPHDTDIDIDD

Secondary structure (DSSP, 8-state):
-EEEE--TT-SSSBEEEE--EETTEEPPPEE-TTT--SSBEEEEEE-TTSPEEEEESSSSSSSSSEEEEE-